Protein AF-A0A1E1WPB3-F1 (afdb_monomer_lite)

Sequence (128 aa):
LNSDFDSTCLLTRCYVGKKKNIYLVSPAVKDVVKHNEDRIKIINTGVKTFVRCDNKNMTCPFRLSQEGLQSIAPFIGASRRLRILKEDLVLVLQNDNPSNPPEIKLFSEHTQNLVKDLATGSCILEYK

Secondary structure (DSSP, 8-state):
--TTS-GGGEE-S-SSS---EEEE--HHHHHHHHTTTTTS-----SEEEEEE---TT-SSSEEE-HHHHHHHGGGS-GGGEEE--HHHHHHHHT---TTSPPPGGGS-HHHHHHHHT--SS--EEE--

Organism: Pectinophora gossypiella (NCBI:txid13191)

Foldseek 3Di:
DAPVDPPLQWDFPDPDDDGQFIFGADPVVSVVCVVPVPPDDDPDGHWTQWGAAPDPPDPDRIAGDPRCCVVCVVVDDPLQEDEFEPVQVVQQVPPPDPVDGDDLVVGDPRRNVSCPPRDDGHHHYDYD

Radius of gyration: 17.64 Å; chains: 1; bounding box: 38×26×52 Å

Structure (mmCIF, N/CA/C/O backbone):
data_AF-A0A1E1WPB3-F1
#
_entry.id   AF-A0A1E1WPB3-F1
#
loop_
_atom_site.group_PDB
_atom_site.id
_atom_site.type_symbol
_atom_site.label_atom_id
_atom_site.label_alt_id
_atom_site.label_comp_id
_atom_site.label_asym_id
_atom_site.label_entity_id
_atom_site.label_seq_id
_atom_site.pdbx_PDB_ins_code
_atom_site.Cartn_x
_atom_site.Cartn_y
_atom_site.Cartn_z
_atom_site.occupancy
_atom_site.B_iso_or_equiv
_atom_site.auth_seq_id
_atom_site.auth_comp_id
_atom_site.auth_asym_id
_atom_site.auth_atom_id
_atom_site.pdbx_PDB_model_num
ATOM 1 N N . LEU A 1 1 ? 2.331 -9.249 2.559 1.00 87.81 1 LEU A N 1
ATOM 2 C CA . LEU A 1 1 ? 3.297 -8.718 3.543 1.00 87.81 1 LEU A CA 1
ATOM 3 C C . LEU A 1 1 ? 4.102 -9.909 4.040 1.00 87.81 1 LEU A C 1
ATOM 5 O O . LEU A 1 1 ? 3.551 -11.007 4.010 1.00 87.81 1 LEU A O 1
ATOM 9 N N . ASN A 1 2 ? 5.374 -9.736 4.385 1.00 91.38 2 ASN A N 1
ATOM 10 C CA . ASN A 1 2 ? 6.181 -10.811 4.970 1.00 91.38 2 ASN A CA 1
ATOM 11 C C . ASN A 1 2 ? 5.749 -11.100 6.426 1.00 91.38 2 ASN A C 1
ATOM 13 O O . ASN A 1 2 ? 4.851 -10.443 6.958 1.00 91.38 2 ASN A O 1
ATOM 17 N N . SER A 1 3 ? 6.372 -12.101 7.048 1.00 92.56 3 SER A N 1
ATOM 18 C CA . SER A 1 3 ? 6.072 -12.551 8.415 1.00 92.56 3 SER A CA 1
ATOM 19 C C . SER A 1 3 ? 6.423 -11.540 9.507 1.00 92.56 3 SER A C 1
ATOM 21 O O . SER A 1 3 ? 5.857 -11.616 10.590 1.00 92.56 3 SER A O 1
ATOM 23 N N . ASP A 1 4 ? 7.323 -10.595 9.229 1.00 94.00 4 ASP A N 1
ATOM 24 C CA . ASP A 1 4 ? 7.811 -9.627 10.224 1.00 94.00 4 ASP A CA 1
ATOM 25 C C . ASP A 1 4 ? 6.804 -8.499 10.491 1.00 94.00 4 ASP A C 1
ATOM 27 O O . ASP A 1 4 ? 6.952 -7.717 11.429 1.00 94.00 4 ASP A O 1
ATOM 31 N N . PHE A 1 5 ? 5.774 -8.387 9.651 1.00 95.56 5 PHE A N 1
ATOM 32 C CA . PHE A 1 5 ? 4.731 -7.389 9.807 1.00 95.56 5 PHE A CA 1
ATOM 33 C C . PHE A 1 5 ? 3.711 -7.798 10.876 1.00 95.56 5 PHE A C 1
ATOM 35 O O . PHE A 1 5 ? 2.962 -8.763 10.694 1.00 95.56 5 PHE A O 1
ATOM 42 N N . ASP A 1 6 ? 3.592 -7.005 11.945 1.00 95.38 6 ASP A N 1
ATOM 43 C CA . ASP A 1 6 ? 2.540 -7.190 12.949 1.00 95.38 6 ASP A CA 1
ATOM 44 C C . ASP A 1 6 ? 1.164 -6.767 12.409 1.00 95.38 6 ASP A C 1
ATOM 46 O O . ASP A 1 6 ? 0.704 -5.630 12.553 1.00 95.38 6 ASP A O 1
ATOM 50 N N . SER A 1 7 ? 0.468 -7.730 11.809 1.00 94.94 7 SER A N 1
ATOM 51 C CA . SER A 1 7 ? -0.892 -7.539 11.303 1.00 94.94 7 SER A CA 1
ATOM 52 C C . SER A 1 7 ? -1.931 -7.235 12.388 1.00 94.94 7 SER A C 1
ATOM 54 O O . SER A 1 7 ? -2.993 -6.706 12.057 1.00 94.94 7 SER A O 1
ATOM 56 N N . THR A 1 8 ? -1.641 -7.484 13.672 1.00 96.06 8 THR A N 1
ATOM 57 C CA . THR A 1 8 ? -2.570 -7.158 14.768 1.00 96.06 8 THR A CA 1
ATOM 58 C C . THR A 1 8 ? -2.706 -5.652 14.988 1.00 96.06 8 THR A C 1
ATOM 60 O O . THR A 1 8 ? -3.675 -5.201 15.594 1.00 96.06 8 THR A O 1
ATOM 63 N N . CYS A 1 9 ? -1.768 -4.861 14.461 1.00 97.12 9 CYS A N 1
ATOM 64 C CA . CYS A 1 9 ? -1.817 -3.402 14.464 1.00 97.12 9 CYS A CA 1
ATOM 65 C C . CYS A 1 9 ? -2.659 -2.808 13.318 1.00 97.12 9 CYS A C 1
ATOM 67 O O . CYS A 1 9 ? -2.688 -1.587 13.144 1.00 97.12 9 CYS A O 1
ATOM 69 N N . LEU A 1 10 ? -3.345 -3.639 12.527 1.00 96.94 10 LEU A N 1
ATOM 70 C CA . LEU A 1 10 ? -4.293 -3.183 11.516 1.00 96.94 10 LEU A CA 1
ATOM 71 C C . LEU A 1 10 ? -5.695 -3.024 12.109 1.00 96.94 10 LEU A C 1
ATOM 73 O O . LEU A 1 10 ? -6.305 -3.980 12.580 1.00 96.94 10 LEU A O 1
ATOM 77 N N . LEU A 1 11 ? -6.235 -1.813 12.016 1.00 96.12 11 LEU A N 1
ATOM 78 C CA . LEU A 1 11 ? -7.559 -1.458 12.506 1.00 96.12 11 LEU A CA 1
ATOM 79 C C . LEU A 1 11 ? -8.513 -1.140 11.356 1.00 96.12 11 L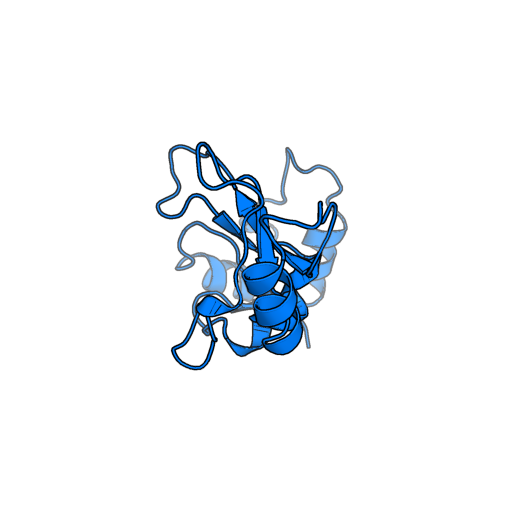EU A C 1
ATOM 81 O O . LEU A 1 11 ? -8.134 -0.618 10.304 1.00 96.12 11 LEU A O 1
ATOM 85 N N . THR A 1 12 ? -9.796 -1.405 11.588 1.00 95.12 12 THR A N 1
ATOM 86 C CA . THR A 1 12 ? -10.886 -0.965 10.713 1.00 95.12 12 THR A CA 1
ATOM 87 C C . THR A 1 12 ? -11.940 -0.246 11.540 1.00 95.12 12 THR A C 1
ATOM 89 O O . THR A 1 12 ? -12.108 -0.523 12.721 1.00 95.12 12 THR A O 1
ATOM 92 N N . ARG A 1 13 ? -12.661 0.694 10.924 1.00 89.88 13 ARG A N 1
ATOM 93 C CA . ARG A 1 13 ? -13.604 1.560 11.649 1.00 89.88 13 ARG A CA 1
ATOM 94 C C . ARG A 1 13 ? -14.856 0.840 12.164 1.00 89.88 13 ARG A C 1
ATOM 96 O O . ARG A 1 13 ? -15.509 1.328 13.076 1.00 89.88 13 ARG A O 1
ATOM 103 N N . CYS A 1 14 ? -15.254 -0.256 11.532 1.00 85.12 14 CYS A N 1
ATOM 104 C CA . CYS A 1 14 ? -16.491 -0.952 11.867 1.00 85.12 14 CYS A CA 1
ATOM 105 C C . CYS A 1 14 ? -16.231 -2.443 12.019 1.00 85.12 14 CYS A C 1
ATOM 107 O O . CYS A 1 14 ? -15.429 -2.994 11.273 1.00 85.12 14 CYS A O 1
ATOM 109 N N . TYR A 1 15 ? -16.974 -3.113 12.899 1.00 84.62 15 TYR A N 1
ATOM 110 C CA . TYR A 1 15 ? -16.985 -4.577 12.991 1.00 84.62 15 TYR A CA 1
ATOM 111 C C . TYR A 1 15 ? -17.890 -5.210 11.922 1.00 84.62 15 TYR A C 1
ATOM 113 O O . TYR A 1 15 ? -17.499 -6.163 11.250 1.00 84.62 15 TYR A O 1
ATOM 121 N N . VAL A 1 16 ? -19.033 -4.583 11.629 1.00 88.25 16 VAL A N 1
ATOM 122 C CA . VAL A 1 16 ? -20.012 -5.052 10.630 1.00 88.25 16 VAL A CA 1
ATOM 123 C C . VAL A 1 16 ? -19.898 -4.261 9.320 1.00 88.25 16 VAL A C 1
ATOM 125 O O . VAL A 1 16 ? -19.515 -3.091 9.311 1.00 88.25 16 VAL A O 1
ATOM 128 N N . GLY A 1 17 ? -20.200 -4.905 8.192 1.00 88.62 17 GLY A N 1
ATOM 129 C CA . GLY A 1 17 ? -20.241 -4.268 6.872 1.00 88.62 17 GLY A CA 1
ATOM 130 C C . GLY A 1 17 ? -18.880 -4.123 6.180 1.00 88.62 17 GLY A C 1
ATOM 131 O O . GLY A 1 17 ? -17.841 -4.587 6.668 1.00 88.62 17 GLY A O 1
ATOM 132 N N . LYS A 1 18 ? -18.896 -3.481 5.003 1.00 89.75 18 LYS A N 1
ATOM 133 C CA . LYS A 1 18 ? -17.724 -3.338 4.125 1.00 89.75 18 LYS A CA 1
ATOM 134 C C . LYS A 1 18 ? -16.660 -2.430 4.748 1.00 89.75 18 LYS A C 1
ATOM 136 O O . LYS A 1 18 ? -16.885 -1.240 4.956 1.00 89.75 18 LYS A O 1
ATOM 141 N N . LYS A 1 19 ? -15.458 -2.971 4.962 1.00 93.31 19 LYS A N 1
ATOM 142 C CA . LYS A 1 19 ? -14.294 -2.193 5.415 1.00 93.31 19 LYS A CA 1
ATOM 143 C C . LYS A 1 19 ? -13.761 -1.364 4.258 1.00 93.31 19 LYS A C 1
ATOM 145 O O . LYS A 1 19 ? -13.167 -1.919 3.341 1.00 93.31 19 LYS A O 1
ATOM 150 N N . LYS A 1 20 ? -14.011 -0.055 4.278 1.00 93.31 20 LYS A N 1
ATOM 151 C CA . LYS A 1 20 ? -13.533 0.852 3.225 1.00 93.31 20 LYS A CA 1
ATOM 152 C C . LYS A 1 20 ? -12.017 1.042 3.286 1.00 93.31 20 LYS A C 1
ATOM 154 O O . LYS A 1 20 ? -11.362 1.014 2.255 1.00 93.31 20 LYS A O 1
ATOM 159 N N . ASN A 1 21 ? -11.484 1.208 4.492 1.00 95.81 21 ASN A N 1
ATOM 160 C CA . ASN A 1 21 ? -10.077 1.485 4.745 1.00 95.81 21 ASN A CA 1
ATOM 161 C C . ASN A 1 21 ? -9.561 0.576 5.862 1.00 95.81 21 ASN A C 1
ATOM 163 O O . ASN A 1 21 ? -10.323 0.221 6.769 1.00 95.81 21 ASN A O 1
ATOM 167 N N . ILE A 1 22 ? -8.273 0.262 5.798 1.00 96.81 22 ILE A N 1
ATOM 168 C CA . ILE A 1 22 ? -7.516 -0.378 6.871 1.00 96.81 22 ILE A CA 1
ATOM 169 C C . ILE A 1 22 ? -6.420 0.599 7.292 1.00 96.81 22 ILE A C 1
ATOM 171 O O . ILE A 1 22 ? -5.729 1.168 6.440 1.00 96.81 22 ILE A O 1
ATOM 175 N N . TYR A 1 23 ? -6.304 0.808 8.597 1.00 97.56 23 TYR A N 1
ATOM 176 C CA . TYR A 1 23 ? -5.379 1.752 9.207 1.00 97.56 23 TYR A CA 1
ATOM 177 C C . TYR A 1 23 ? -4.316 0.992 9.985 1.00 97.56 23 TYR A C 1
ATOM 179 O O . TYR A 1 23 ? -4.640 0.042 10.688 1.00 97.56 23 TYR A O 1
ATOM 187 N N . LEU A 1 24 ? -3.062 1.408 9.875 1.00 97.94 24 LEU A N 1
ATOM 188 C CA . LEU A 1 24 ? -1.981 0.917 10.720 1.00 97.94 24 LEU A CA 1
ATOM 189 C C . LEU A 1 24 ? -1.794 1.860 11.905 1.00 97.94 24 LEU A C 1
ATOM 191 O O . LEU A 1 24 ? -1.720 3.077 11.727 1.00 97.94 24 LEU A O 1
ATOM 195 N N . VAL A 1 25 ? -1.687 1.294 13.100 1.00 97.75 25 VAL A N 1
ATOM 196 C CA . VAL A 1 25 ? -1.337 2.012 14.331 1.00 97.75 25 VAL A CA 1
ATOM 197 C C . VAL A 1 25 ? -0.048 1.454 14.929 1.00 97.75 25 VAL A C 1
ATOM 199 O O . VAL A 1 25 ? 0.414 0.386 14.539 1.00 97.75 25 VAL A O 1
ATOM 202 N N . SER A 1 26 ? 0.539 2.161 15.894 1.00 96.75 26 SER A N 1
ATOM 203 C CA . SER A 1 26 ? 1.580 1.572 16.739 1.00 96.75 26 SER A CA 1
ATOM 204 C C . SER A 1 26 ? 0.965 0.596 17.756 1.00 96.75 26 SER A C 1
ATOM 206 O O . SER A 1 26 ? -0.217 0.737 18.089 1.00 96.75 26 SER A O 1
ATOM 208 N N . PRO A 1 27 ? 1.746 -0.348 18.318 1.00 97.00 27 PRO A N 1
ATOM 209 C CA . PRO A 1 27 ? 1.258 -1.260 19.356 1.00 97.00 27 PRO A CA 1
ATOM 210 C C . PRO A 1 27 ? 0.642 -0.536 20.561 1.00 97.00 27 PRO A C 1
ATOM 212 O O . PRO A 1 27 ? -0.436 -0.905 21.013 1.00 97.00 27 PRO A O 1
ATOM 215 N N . ALA A 1 28 ? 1.257 0.561 21.015 1.00 97.50 28 ALA A N 1
ATOM 216 C CA . ALA A 1 28 ? 0.721 1.362 22.115 1.00 97.50 28 ALA A CA 1
ATOM 217 C C . ALA A 1 28 ? -0.646 1.982 21.774 1.00 97.50 28 ALA A C 1
ATOM 219 O O . ALA A 1 28 ? -1.566 1.959 22.588 1.00 97.50 28 ALA A O 1
ATOM 220 N N . VAL A 1 29 ? -0.815 2.504 20.553 1.00 96.75 29 VAL A N 1
ATOM 221 C CA . VAL A 1 29 ? -2.100 3.072 20.113 1.00 96.75 29 VAL A CA 1
ATOM 222 C C . VAL A 1 29 ? -3.153 1.977 19.932 1.00 96.75 29 VAL A C 1
ATOM 224 O O . VAL A 1 29 ? -4.310 2.201 20.279 1.00 96.75 29 VAL A O 1
ATOM 227 N N . LYS A 1 30 ? -2.773 0.786 19.450 1.00 96.75 30 LYS A N 1
ATOM 228 C CA . LYS A 1 30 ? -3.657 -0.391 19.404 1.00 96.75 30 LYS A CA 1
ATOM 229 C C . LYS A 1 30 ? -4.219 -0.700 20.790 1.00 96.75 30 LYS A C 1
ATOM 231 O O . LYS A 1 30 ? -5.429 -0.868 20.919 1.00 96.75 30 LYS A O 1
ATOM 236 N N . ASP A 1 31 ? -3.367 -0.724 21.811 1.00 97.00 31 ASP A N 1
ATOM 237 C CA . ASP A 1 31 ? -3.797 -1.006 23.180 1.00 97.00 31 ASP A CA 1
ATOM 238 C C . ASP A 1 31 ? -4.701 0.103 23.723 1.00 97.00 31 ASP A C 1
ATOM 240 O O . ASP A 1 31 ? -5.739 -0.196 24.311 1.00 97.00 31 ASP A O 1
ATOM 244 N N . VAL A 1 32 ? -4.385 1.376 23.467 1.00 96.19 32 VAL A N 1
ATOM 245 C CA . VAL A 1 32 ? -5.272 2.492 23.837 1.00 96.19 32 VAL A CA 1
ATOM 246 C C . VAL A 1 32 ? -6.646 2.340 23.186 1.00 96.19 32 VAL A C 1
ATOM 248 O O . VAL A 1 32 ? -7.652 2.479 23.875 1.00 96.19 32 VAL A O 1
ATOM 251 N N . VAL A 1 33 ? -6.718 2.021 21.891 1.00 95.56 33 VAL A N 1
ATOM 252 C CA . VAL A 1 33 ? -8.003 1.814 21.202 1.00 95.56 33 VAL A CA 1
ATOM 253 C C . VAL A 1 33 ? -8.756 0.642 21.831 1.00 95.56 33 VAL A C 1
ATOM 255 O O . VAL A 1 33 ? -9.899 0.807 22.245 1.00 95.56 33 VAL A O 1
ATOM 258 N N . LYS A 1 34 ? -8.104 -0.514 21.972 1.00 94.75 34 LYS A N 1
ATOM 259 C CA . LYS A 1 34 ? -8.724 -1.750 22.462 1.00 94.75 34 LYS A CA 1
ATOM 260 C C . LYS A 1 34 ? -9.308 -1.618 23.872 1.00 94.75 34 LYS A C 1
ATOM 262 O O . LYS A 1 34 ? -10.355 -2.187 24.146 1.00 94.75 34 LYS A O 1
ATOM 267 N N . HIS A 1 35 ? -8.647 -0.881 24.762 1.00 96.38 35 HIS A N 1
ATOM 268 C CA . HIS A 1 35 ? -9.110 -0.709 26.146 1.00 96.38 35 HIS A CA 1
ATOM 269 C C . HIS A 1 35 ? -10.117 0.437 26.329 1.00 96.38 35 HIS A C 1
ATOM 271 O O . HIS A 1 35 ? -10.560 0.669 27.452 1.00 96.38 35 HIS A O 1
ATOM 277 N N . ASN A 1 36 ? -10.443 1.186 25.269 1.00 95.31 36 ASN A N 1
ATOM 278 C CA . ASN A 1 36 ? -11.319 2.356 25.364 1.00 95.31 36 ASN A CA 1
ATOM 279 C C . ASN A 1 36 ? -12.419 2.405 24.292 1.00 95.31 36 ASN A C 1
ATOM 281 O O . ASN A 1 36 ? -13.195 3.359 24.295 1.00 95.31 36 ASN A O 1
ATOM 285 N N . GLU A 1 37 ? -12.500 1.444 23.367 1.00 90.94 37 GLU A N 1
ATOM 286 C CA . GLU A 1 37 ? -13.432 1.481 22.227 1.00 90.94 37 GLU A CA 1
ATOM 287 C C . GLU A 1 37 ? -14.919 1.515 22.625 1.00 90.94 37 GLU A C 1
ATOM 289 O O . GLU A 1 37 ? -15.753 1.995 21.856 1.00 90.94 37 GLU A O 1
ATOM 294 N N . ASP A 1 38 ? -15.245 1.068 23.837 1.00 93.00 38 ASP A N 1
ATOM 295 C CA . ASP A 1 38 ? -16.575 1.080 24.448 1.00 93.00 38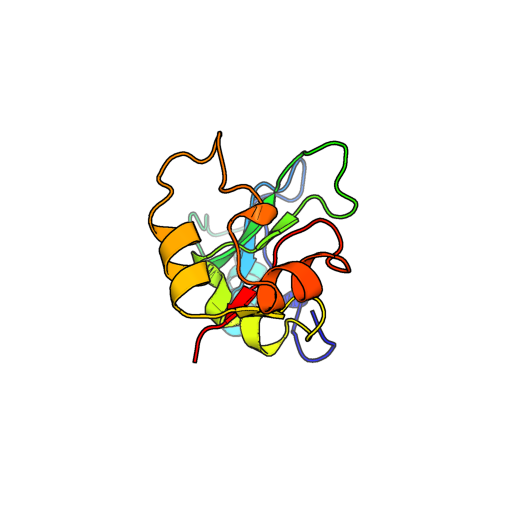 ASP A CA 1
ATOM 296 C C . ASP A 1 38 ? -16.899 2.392 25.190 1.00 93.00 38 ASP A C 1
ATOM 298 O O . ASP A 1 38 ? -18.070 2.730 25.379 1.00 93.00 38 ASP A O 1
ATOM 302 N N . ARG A 1 39 ? -15.876 3.157 25.592 1.00 95.50 39 ARG A N 1
ATOM 303 C CA . ARG A 1 39 ? -16.008 4.357 26.441 1.00 95.50 39 ARG A CA 1
ATOM 304 C C . ARG A 1 39 ? -15.670 5.661 25.729 1.00 95.50 39 ARG A C 1
ATOM 306 O O . ARG A 1 39 ? -16.187 6.713 26.100 1.00 95.50 39 ARG A O 1
ATOM 313 N N . ILE A 1 40 ? -14.788 5.616 24.733 1.00 94.06 40 ILE A N 1
ATOM 314 C CA . ILE A 1 40 ? -14.258 6.786 24.034 1.00 94.06 40 ILE A CA 1
ATOM 315 C C . ILE A 1 40 ? -14.534 6.654 22.543 1.00 94.06 40 ILE A C 1
ATO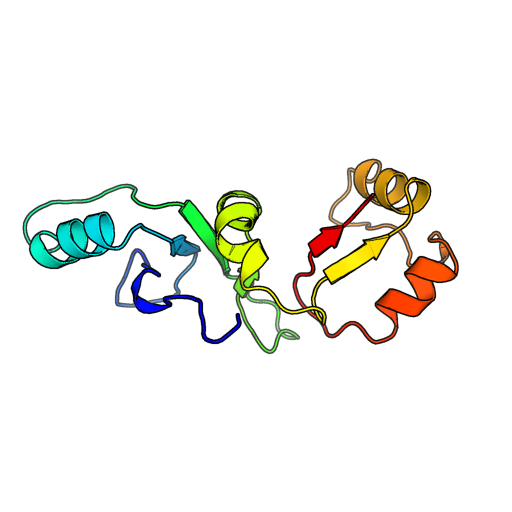M 317 O O . ILE A 1 40 ? -14.112 5.716 21.869 1.00 94.06 40 ILE A O 1
ATOM 321 N N . LYS A 1 41 ? -15.188 7.675 21.988 1.00 92.00 41 LYS A N 1
ATOM 322 C CA . LYS A 1 41 ? -15.423 7.763 20.551 1.00 92.00 41 LYS A CA 1
ATOM 323 C C . LYS A 1 41 ? -14.173 8.274 19.833 1.00 92.00 41 LYS A C 1
ATOM 325 O O . LYS A 1 41 ? -13.951 9.478 19.727 1.00 92.00 41 LYS A O 1
ATOM 330 N N . ILE A 1 42 ? -13.388 7.354 19.284 1.00 92.81 42 ILE A N 1
ATOM 331 C CA . ILE A 1 42 ? -12.216 7.674 18.463 1.00 92.81 42 ILE A CA 1
ATOM 332 C C . ILE A 1 42 ? -12.672 7.946 17.025 1.00 92.81 42 ILE A C 1
ATOM 334 O O . ILE A 1 42 ? -13.211 7.069 16.352 1.00 92.81 42 ILE A O 1
ATOM 338 N N . ILE A 1 43 ? -12.483 9.181 16.552 1.00 92.12 43 ILE A N 1
ATOM 339 C CA . ILE A 1 43 ? -12.911 9.587 15.202 1.00 92.12 43 ILE A CA 1
ATOM 340 C C . ILE A 1 43 ? -11.877 9.188 14.148 1.00 92.12 43 ILE A C 1
ATOM 342 O O . ILE A 1 43 ? -12.245 8.615 13.124 1.00 92.12 43 ILE A O 1
ATOM 346 N N . ASN A 1 44 ? -10.598 9.458 14.418 1.00 92.56 44 ASN A N 1
ATOM 347 C CA . ASN A 1 44 ? -9.472 9.161 13.538 1.00 92.56 44 ASN A CA 1
ATOM 348 C C . ASN A 1 44 ? -8.318 8.595 14.372 1.00 92.56 44 ASN A C 1
ATOM 350 O O . ASN A 1 44 ? -8.036 9.106 15.455 1.00 92.56 44 ASN A O 1
ATOM 354 N N . THR A 1 45 ? -7.650 7.558 13.872 1.00 94.88 45 THR A N 1
ATOM 355 C CA . THR A 1 45 ? -6.431 7.006 14.472 1.00 94.88 45 THR A CA 1
ATOM 356 C C . THR A 1 45 ? -5.648 6.210 13.433 1.00 94.88 45 THR A C 1
ATOM 358 O O . THR A 1 45 ? -6.239 5.622 12.522 1.00 94.88 45 THR A O 1
ATOM 361 N N . GLY A 1 46 ? -4.325 6.186 13.582 1.00 95.88 46 GLY A N 1
ATOM 362 C CA . GLY A 1 46 ? -3.423 5.500 12.665 1.00 95.88 46 GLY A CA 1
ATOM 363 C C . GLY A 1 46 ? -3.300 6.161 11.297 1.00 95.88 46 GLY A C 1
ATOM 364 O O . GLY A 1 46 ? -3.763 7.277 11.070 1.00 95.88 46 GLY A O 1
ATOM 365 N N . VAL A 1 47 ? -2.656 5.439 10.385 1.00 96.88 47 VAL A N 1
ATOM 366 C CA . VAL A 1 47 ? -2.370 5.872 9.014 1.00 96.88 47 VAL A CA 1
ATOM 367 C C . VAL A 1 47 ? -3.047 4.920 8.040 1.00 96.88 47 VAL A C 1
ATOM 369 O O . VAL A 1 47 ? -2.960 3.700 8.198 1.00 96.88 47 VAL A O 1
ATOM 372 N N . LYS A 1 48 ? -3.727 5.444 7.019 1.00 97.00 48 LYS A N 1
ATOM 373 C CA . LYS A 1 48 ? -4.427 4.619 6.026 1.00 97.00 48 LYS A CA 1
ATOM 374 C C . LYS A 1 48 ? -3.422 3.839 5.177 1.00 97.00 48 LYS A C 1
ATOM 376 O O . LYS A 1 48 ? -2.767 4.417 4.310 1.00 97.00 48 LYS A O 1
ATOM 381 N N . THR A 1 49 ? -3.343 2.526 5.365 1.00 97.06 49 THR A N 1
ATOM 382 C CA . THR A 1 49 ? -2.400 1.640 4.657 1.00 97.06 49 THR A CA 1
ATOM 383 C C . THR A 1 49 ? -3.041 0.889 3.501 1.00 97.06 49 THR A C 1
ATOM 385 O O . THR A 1 49 ? -2.391 0.682 2.475 1.00 97.06 49 THR A O 1
ATOM 388 N N . PHE A 1 50 ? -4.329 0.554 3.610 1.00 96.25 50 PHE A N 1
ATOM 389 C CA . PHE A 1 50 ? -5.064 -0.114 2.538 1.00 96.25 50 PHE A CA 1
ATOM 390 C C . PHE A 1 50 ? -6.428 0.522 2.291 1.00 96.25 50 PHE A C 1
ATOM 392 O O . PHE A 1 50 ? -7.126 0.923 3.225 1.00 96.25 50 PHE A O 1
ATOM 399 N N . VAL A 1 51 ? -6.830 0.566 1.021 1.00 95.19 51 VAL A N 1
ATOM 400 C CA . VAL A 1 51 ? -8.143 1.053 0.577 1.00 95.19 51 VAL A CA 1
ATOM 401 C C . VAL A 1 51 ? -8.843 -0.035 -0.213 1.00 95.19 51 VAL A C 1
ATOM 403 O O . VAL A 1 51 ? -8.239 -0.691 -1.063 1.00 95.19 51 VAL A O 1
ATOM 406 N N . ARG A 1 52 ? -10.129 -0.230 0.060 1.00 93.25 52 ARG A N 1
ATOM 407 C CA . ARG A 1 52 ? -10.951 -1.204 -0.644 1.00 93.25 52 ARG A CA 1
ATOM 408 C C . ARG A 1 52 ? -11.239 -0.757 -2.078 1.00 93.25 52 ARG A C 1
ATOM 410 O O . ARG A 1 52 ? -11.633 0.381 -2.313 1.00 93.25 52 ARG A O 1
ATOM 417 N N . CYS A 1 53 ? -11.086 -1.679 -3.020 1.00 88.81 53 CYS A N 1
ATOM 418 C CA . CYS A 1 53 ? -11.369 -1.531 -4.440 1.00 88.81 53 CYS A CA 1
ATOM 419 C C . CYS A 1 53 ? -12.201 -2.740 -4.892 1.00 88.81 53 CYS A C 1
ATOM 421 O O . CYS A 1 53 ? -11.679 -3.844 -5.033 1.00 88.81 53 CYS A O 1
ATOM 423 N N . ASP A 1 54 ? -13.505 -2.535 -5.091 1.00 83.19 54 ASP A N 1
ATOM 424 C CA . ASP A 1 54 ? -14.470 -3.588 -5.440 1.00 83.19 54 ASP A CA 1
ATOM 425 C C . ASP A 1 54 ? -14.471 -3.883 -6.964 1.00 83.19 54 ASP A C 1
ATOM 427 O O . ASP A 1 54 ? -15.516 -3.878 -7.613 1.00 83.19 54 ASP A O 1
ATOM 431 N N . ASN A 1 55 ? -13.297 -4.130 -7.559 1.00 80.00 55 ASN A N 1
ATOM 432 C CA . ASN A 1 55 ? -13.190 -4.543 -8.965 1.00 80.00 55 ASN A CA 1
ATOM 433 C C . ASN A 1 55 ? -13.393 -6.059 -9.107 1.00 80.00 55 ASN A C 1
ATOM 435 O O . ASN A 1 55 ? -12.705 -6.836 -8.450 1.00 80.00 55 ASN A O 1
ATOM 439 N N . LYS A 1 56 ? -14.285 -6.486 -10.018 1.00 69.00 56 LYS A N 1
ATOM 440 C CA . LYS A 1 56 ? -14.667 -7.904 -10.210 1.00 69.00 56 LYS A CA 1
ATOM 441 C C . LYS A 1 56 ? -13.492 -8.839 -10.539 1.00 69.00 56 LYS A C 1
ATOM 443 O O . LYS A 1 56 ? -13.555 -10.017 -10.221 1.00 69.00 56 LYS A O 1
ATOM 448 N N . ASN A 1 57 ? -12.417 -8.306 -11.121 1.00 75.81 57 ASN A N 1
ATOM 449 C CA . ASN A 1 57 ? -11.253 -9.081 -11.565 1.00 75.81 57 ASN A CA 1
ATOM 450 C C . ASN A 1 57 ? -10.112 -9.124 -10.527 1.00 75.81 57 ASN A C 1
ATOM 452 O O . ASN A 1 57 ? -8.990 -9.489 -10.869 1.00 75.81 57 ASN A O 1
ATOM 456 N N . MET A 1 58 ? -10.345 -8.702 -9.278 1.00 76.75 58 MET A N 1
ATOM 457 C CA . MET A 1 58 ? -9.315 -8.690 -8.234 1.00 76.75 58 MET A CA 1
ATOM 458 C C . MET A 1 58 ? -9.505 -9.825 -7.229 1.00 76.75 58 MET A C 1
ATOM 460 O O . MET A 1 58 ? -10.520 -9.895 -6.544 1.00 76.75 58 MET A O 1
ATOM 464 N N . THR A 1 59 ? -8.469 -10.649 -7.057 1.00 83.75 59 THR A N 1
ATOM 465 C CA . THR A 1 59 ? -8.413 -11.681 -6.006 1.00 83.75 59 THR A CA 1
ATOM 466 C C . THR A 1 59 ? -8.406 -11.073 -4.600 1.00 83.75 59 THR A C 1
ATOM 468 O O . THR A 1 59 ? -8.986 -11.625 -3.672 1.00 83.75 59 THR A O 1
ATOM 471 N N . CYS A 1 60 ? -7.754 -9.918 -4.433 1.00 87.38 60 CYS A N 1
ATOM 472 C CA . CYS A 1 60 ? -7.704 -9.175 -3.177 1.00 87.38 60 CYS A CA 1
ATOM 473 C C . CYS A 1 60 ? -8.429 -7.836 -3.354 1.00 87.38 60 CYS A C 1
ATOM 475 O O . CYS A 1 60 ? -7.986 -7.043 -4.183 1.00 87.38 60 CYS A O 1
ATOM 477 N N . PRO A 1 61 ? -9.485 -7.525 -2.580 1.00 90.69 61 PRO A N 1
ATOM 478 C CA . PRO A 1 61 ? -10.258 -6.296 -2.745 1.00 90.69 61 PRO A CA 1
ATOM 479 C C . PRO A 1 61 ? -9.584 -5.073 -2.109 1.00 90.69 61 PRO A C 1
ATOM 481 O O . PRO A 1 61 ? -10.245 -4.062 -1.912 1.00 90.69 61 PRO A O 1
ATOM 484 N N . PHE A 1 62 ? -8.300 -5.136 -1.750 1.00 93.12 62 PHE A N 1
ATOM 485 C CA . PHE A 1 62 ? -7.570 -4.037 -1.121 1.00 93.12 62 PHE A CA 1
ATOM 486 C C . PHE A 1 62 ? -6.355 -3.627 -1.952 1.00 93.12 62 PHE A C 1
ATOM 488 O O . PHE A 1 62 ? -5.607 -4.464 -2.456 1.00 93.12 62 PHE A O 1
ATOM 495 N N . ARG A 1 63 ? -6.155 -2.315 -2.070 1.00 93.31 63 ARG A N 1
ATOM 496 C CA . ARG A 1 63 ? -5.005 -1.679 -2.718 1.00 93.31 63 ARG A CA 1
ATOM 497 C C . ARG A 1 63 ? -4.167 -0.935 -1.693 1.00 93.31 63 ARG A C 1
ATOM 499 O O . ARG A 1 63 ? -4.693 -0.466 -0.684 1.00 93.31 63 ARG A O 1
ATOM 506 N N . LEU A 1 64 ? -2.876 -0.818 -1.984 1.00 94.94 64 LEU A N 1
ATOM 507 C CA . LEU A 1 64 ? -1.956 0.003 -1.204 1.00 94.94 64 LEU A CA 1
ATOM 508 C C . LEU A 1 64 ? -2.412 1.464 -1.248 1.00 94.94 64 LEU A C 1
ATOM 510 O O . LEU A 1 64 ? -2.736 1.992 -2.312 1.00 94.94 64 LEU A O 1
ATOM 514 N N . SER A 1 65 ? -2.445 2.096 -0.083 1.00 95.69 65 SER A N 1
ATOM 515 C CA . SER A 1 65 ? -2.664 3.531 0.067 1.00 95.69 65 SER A CA 1
ATOM 516 C C . SER A 1 65 ? -1.321 4.241 0.090 1.00 95.69 65 SER A C 1
ATOM 518 O O . SER A 1 65 ? -0.427 3.798 0.808 1.00 95.69 65 SER A O 1
ATOM 520 N N . GLN A 1 66 ? -1.194 5.368 -0.616 1.00 93.12 66 GLN A N 1
ATOM 521 C CA . GLN A 1 66 ? 0.056 6.128 -0.567 1.00 93.12 66 GLN A CA 1
ATOM 522 C C . GLN A 1 66 ? 0.367 6.704 0.813 1.00 93.12 66 GLN A C 1
ATOM 524 O O . GLN A 1 66 ? 1.524 6.764 1.207 1.00 93.12 66 GLN A O 1
ATOM 529 N N . GLU A 1 67 ? -0.669 7.054 1.573 1.00 94.88 67 GLU A N 1
ATOM 530 C CA . GLU A 1 67 ? -0.540 7.647 2.906 1.00 94.88 67 GLU A CA 1
ATOM 531 C C . GLU A 1 67 ? 0.267 6.759 3.868 1.00 94.88 67 GLU A C 1
ATOM 533 O O . GLU A 1 67 ? 1.148 7.239 4.569 1.00 94.88 67 GLU A O 1
ATOM 538 N N . GLY A 1 68 ? -0.010 5.453 3.874 1.00 94.69 68 GLY A N 1
ATOM 539 C CA . GLY A 1 68 ? 0.655 4.488 4.745 1.00 94.69 68 GLY A C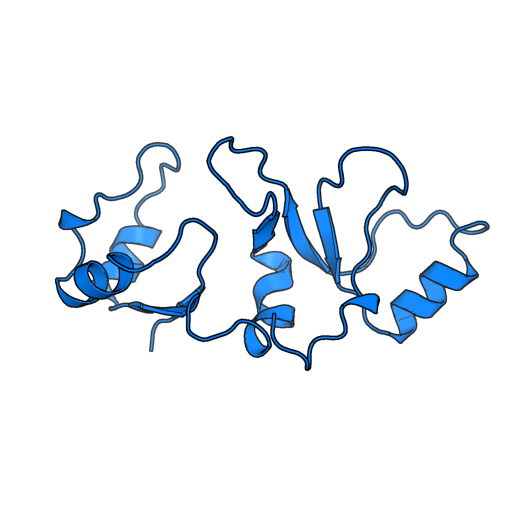A 1
ATOM 540 C C . GLY A 1 68 ? 1.725 3.653 4.053 1.00 94.69 68 GLY A C 1
ATOM 541 O O . GLY A 1 68 ? 2.257 2.740 4.685 1.00 94.69 68 GLY A O 1
ATOM 542 N N . LEU A 1 69 ? 2.033 3.919 2.775 1.00 94.75 69 LEU A N 1
ATOM 543 C CA . LEU A 1 69 ? 2.925 3.059 1.998 1.00 94.75 69 LEU A CA 1
ATOM 544 C C . LEU A 1 69 ? 4.304 2.965 2.646 1.00 94.75 69 LEU A C 1
ATOM 546 O O . LEU A 1 69 ? 4.820 1.863 2.787 1.00 94.75 69 LEU A O 1
ATOM 550 N N . GLN A 1 70 ? 4.873 4.086 3.095 1.00 93.81 70 GLN A N 1
ATOM 551 C CA . GLN A 1 70 ? 6.194 4.101 3.731 1.00 93.81 70 GLN A CA 1
ATOM 552 C C . GLN A 1 70 ? 6.267 3.191 4.965 1.00 93.81 70 GLN A C 1
ATOM 554 O O . GLN A 1 70 ? 7.259 2.488 5.142 1.00 93.81 70 GLN A O 1
ATOM 559 N N . SER A 1 71 ? 5.207 3.138 5.776 1.00 95.06 71 SER A N 1
ATOM 560 C CA . SER A 1 71 ? 5.161 2.314 6.990 1.00 95.06 71 SER A CA 1
ATOM 561 C C . SER A 1 71 ? 5.087 0.816 6.701 1.00 95.06 71 SER A C 1
ATOM 563 O O . SER A 1 71 ? 5.532 0.016 7.518 1.00 95.06 71 SER A O 1
ATOM 565 N N . ILE A 1 72 ? 4.523 0.424 5.554 1.00 95.44 72 ILE A N 1
ATOM 566 C CA . ILE A 1 72 ? 4.373 -0.989 5.176 1.00 95.44 72 ILE A CA 1
ATOM 567 C C . ILE A 1 72 ? 5.365 -1.443 4.105 1.00 95.44 72 ILE A C 1
ATOM 569 O O . ILE A 1 72 ? 5.508 -2.646 3.890 1.00 95.44 72 ILE A O 1
ATOM 573 N N . ALA A 1 73 ? 6.054 -0.511 3.439 1.00 95.12 73 ALA A N 1
ATOM 574 C CA . ALA A 1 73 ? 6.952 -0.806 2.332 1.00 95.12 73 ALA A CA 1
ATOM 575 C C . ALA A 1 73 ? 7.995 -1.864 2.705 1.00 95.12 73 ALA A C 1
ATOM 577 O O . ALA A 1 73 ? 8.069 -2.839 1.959 1.00 95.12 73 ALA A O 1
ATOM 578 N N . PRO A 1 74 ? 8.723 -1.788 3.843 1.00 95.00 74 PRO A N 1
ATOM 579 C CA . PRO A 1 74 ? 9.725 -2.796 4.215 1.00 95.00 74 PRO A CA 1
ATOM 580 C C . PRO A 1 74 ? 9.200 -4.238 4.205 1.00 95.00 74 PRO A C 1
ATOM 582 O O . PRO A 1 74 ? 9.938 -5.162 3.885 1.00 95.00 74 PRO A O 1
ATOM 585 N N . PHE A 1 75 ? 7.906 -4.418 4.468 1.00 95.56 75 PHE A N 1
ATOM 586 C CA . PHE A 1 75 ? 7.242 -5.717 4.550 1.00 95.56 75 PHE A CA 1
ATOM 587 C C . PHE A 1 75 ? 6.619 -6.173 3.218 1.00 95.56 75 PHE A C 1
ATOM 589 O O . PHE A 1 75 ? 6.025 -7.253 3.130 1.00 95.56 75 PHE A O 1
ATOM 596 N N . ILE A 1 76 ? 6.700 -5.357 2.165 1.00 94.44 76 ILE A N 1
ATOM 597 C CA . ILE A 1 76 ? 6.233 -5.691 0.816 1.00 94.44 76 ILE A CA 1
ATOM 598 C C . ILE A 1 76 ? 7.362 -6.390 0.054 1.00 94.44 76 ILE A C 1
ATOM 600 O O . ILE A 1 76 ? 8.437 -5.825 -0.150 1.00 94.44 76 ILE A O 1
ATOM 604 N N . GLY A 1 77 ? 7.093 -7.627 -0.377 1.00 92.44 77 GLY A N 1
ATOM 605 C CA . GLY A 1 77 ? 8.053 -8.481 -1.076 1.00 92.44 77 GLY A CA 1
ATOM 606 C C . GLY A 1 77 ? 8.388 -8.023 -2.500 1.00 92.44 77 GLY A C 1
ATOM 607 O O . GLY A 1 77 ? 7.686 -7.204 -3.096 1.00 92.44 77 GLY A O 1
ATOM 608 N N . ALA A 1 78 ? 9.452 -8.605 -3.058 1.00 91.25 78 ALA A N 1
ATOM 609 C CA . ALA A 1 78 ? 10.013 -8.228 -4.358 1.00 91.25 78 ALA A CA 1
ATOM 610 C C . ALA A 1 78 ? 9.030 -8.367 -5.535 1.00 91.25 78 ALA A C 1
ATOM 612 O O . ALA A 1 78 ? 9.073 -7.560 -6.453 1.00 91.25 78 ALA A O 1
ATOM 613 N N . SER A 1 79 ? 8.082 -9.311 -5.481 1.00 91.44 79 SER A N 1
ATOM 614 C CA . SER A 1 79 ? 7.082 -9.521 -6.546 1.00 91.44 79 SER A CA 1
ATOM 615 C C . SER A 1 79 ? 6.142 -8.335 -6.780 1.00 91.44 79 SER A C 1
ATOM 617 O O . SER A 1 79 ? 5.420 -8.299 -7.773 1.00 91.44 79 SER A O 1
ATOM 619 N N . ARG A 1 80 ? 6.108 -7.368 -5.856 1.00 93.00 80 ARG A N 1
ATOM 620 C CA . ARG A 1 80 ? 5.301 -6.147 -5.956 1.00 93.00 80 ARG A CA 1
ATOM 621 C C . ARG A 1 80 ? 6.156 -4.884 -6.034 1.00 93.00 80 ARG A C 1
ATOM 623 O O . ARG A 1 80 ? 5.612 -3.801 -5.842 1.00 93.00 80 ARG A O 1
ATOM 630 N N . ARG A 1 81 ? 7.457 -5.003 -6.305 1.00 93.56 81 ARG A N 1
ATOM 631 C CA . ARG A 1 81 ? 8.389 -3.878 -6.447 1.00 93.56 81 ARG A CA 1
ATOM 632 C C . ARG A 1 81 ? 8.954 -3.859 -7.859 1.00 93.56 81 ARG A C 1
ATOM 634 O O . ARG A 1 81 ? 9.528 -4.847 -8.303 1.00 93.56 81 ARG A O 1
ATOM 641 N N . LEU A 1 82 ? 8.798 -2.737 -8.545 1.00 93.88 82 LEU A N 1
ATOM 642 C CA . LEU A 1 82 ? 9.264 -2.541 -9.911 1.00 93.88 82 LEU A CA 1
ATOM 643 C C . LEU A 1 82 ? 10.308 -1.438 -9.921 1.00 93.88 82 LEU A C 1
ATOM 645 O O . LEU A 1 82 ? 10.011 -0.309 -9.543 1.00 93.88 82 LEU A O 1
ATOM 649 N N . ARG A 1 83 ? 11.520 -1.763 -10.365 1.00 93.88 83 ARG A N 1
ATOM 650 C CA . ARG A 1 83 ? 12.581 -0.774 -10.560 1.00 93.88 83 ARG A CA 1
ATOM 651 C C . ARG A 1 83 ? 12.499 -0.242 -11.977 1.00 93.88 83 ARG A C 1
ATOM 653 O O . ARG A 1 83 ? 12.912 -0.938 -12.901 1.00 93.88 83 ARG A O 1
ATOM 660 N N . ILE A 1 84 ? 11.934 0.946 -12.129 1.00 94.50 84 ILE A N 1
ATOM 661 C CA . ILE A 1 84 ? 11.685 1.565 -13.434 1.00 94.50 84 ILE A CA 1
ATOM 662 C C . ILE A 1 84 ? 12.726 2.642 -13.736 1.00 94.50 84 ILE A C 1
ATOM 664 O O . ILE A 1 84 ? 13.394 3.149 -12.832 1.00 94.50 84 ILE A O 1
ATOM 668 N N . LEU A 1 85 ? 12.859 2.984 -15.016 1.00 94.81 85 LEU A N 1
ATOM 669 C CA . LEU A 1 85 ? 13.751 4.049 -15.465 1.00 94.81 85 LEU A CA 1
ATOM 670 C C . LEU A 1 85 ? 13.127 5.435 -15.237 1.00 94.81 85 LEU A C 1
ATOM 672 O O . LEU A 1 85 ? 11.923 5.565 -14.993 1.00 94.81 85 LEU A O 1
ATOM 676 N N . LYS A 1 86 ? 13.951 6.486 -15.303 1.00 94.75 86 LYS A N 1
ATOM 677 C CA . LYS A 1 86 ? 13.523 7.867 -15.024 1.00 94.75 86 LYS A CA 1
ATOM 678 C C . LYS A 1 86 ? 12.442 8.312 -15.999 1.00 94.75 86 LYS A C 1
ATOM 680 O O . LYS A 1 86 ? 11.442 8.893 -15.596 1.00 94.75 86 LYS A O 1
ATOM 685 N N . GLU A 1 87 ? 12.673 8.052 -17.274 1.00 94.50 87 GLU A N 1
ATOM 686 C CA . GLU A 1 87 ? 11.803 8.373 -18.397 1.00 94.50 87 GLU A CA 1
ATOM 687 C C . GLU A 1 87 ? 10.422 7.730 -18.242 1.00 94.50 87 GLU A C 1
ATOM 689 O O . GLU A 1 87 ? 9.410 8.398 -18.433 1.00 94.50 87 GLU A O 1
ATOM 694 N N . ASP A 1 88 ? 10.379 6.482 -17.780 1.00 94.75 88 ASP A N 1
ATOM 695 C CA . ASP A 1 88 ? 9.144 5.742 -17.531 1.00 94.75 88 ASP A CA 1
ATOM 696 C C . ASP A 1 88 ? 8.389 6.302 -16.323 1.00 94.75 88 ASP A C 1
ATOM 698 O O . ASP A 1 88 ? 7.165 6.437 -16.351 1.00 94.75 88 ASP A O 1
ATOM 702 N N . LEU A 1 89 ? 9.110 6.665 -15.256 1.00 94.56 89 LEU A N 1
ATOM 703 C CA . LEU A 1 89 ? 8.502 7.320 -14.099 1.00 94.56 89 LEU A CA 1
ATOM 704 C C . LEU A 1 89 ? 7.918 8.683 -14.489 1.00 94.56 89 LEU A C 1
ATOM 706 O O . LEU A 1 89 ? 6.801 9.005 -14.092 1.00 94.56 89 LEU A O 1
ATOM 710 N N . VAL A 1 90 ? 8.650 9.469 -15.280 1.00 94.38 90 VAL A N 1
ATOM 711 C CA . VAL A 1 90 ? 8.190 10.766 -15.795 1.00 94.38 90 VAL A CA 1
ATOM 712 C C . VAL A 1 90 ? 6.942 10.583 -16.656 1.00 94.38 90 VAL A C 1
ATOM 714 O O . VAL A 1 90 ? 5.969 11.297 -16.438 1.00 94.38 90 VAL A O 1
ATOM 717 N N . LEU A 1 91 ? 6.923 9.595 -17.556 1.00 93.94 91 LEU A N 1
ATOM 718 C CA . LEU A 1 91 ? 5.759 9.272 -18.387 1.00 93.94 91 LEU A CA 1
ATOM 719 C C . LEU A 1 91 ? 4.513 8.964 -17.541 1.00 93.94 91 LEU A C 1
ATOM 721 O O . LEU A 1 91 ? 3.421 9.438 -17.853 1.00 93.94 91 LEU A O 1
ATOM 725 N N . VAL A 1 92 ? 4.668 8.194 -16.458 1.00 93.00 92 VAL A N 1
ATOM 726 C CA . VAL A 1 92 ? 3.568 7.897 -15.522 1.00 93.00 92 VAL A CA 1
ATOM 727 C C . VAL A 1 92 ? 3.102 9.157 -14.803 1.00 93.00 92 VAL A C 1
ATOM 729 O O . VAL A 1 92 ? 1.900 9.383 -14.698 1.00 93.00 92 VAL A O 1
ATOM 732 N N . LEU A 1 93 ? 4.036 9.967 -14.303 1.00 92.31 93 LEU A N 1
ATOM 733 C CA . LEU A 1 93 ? 3.728 11.163 -13.517 1.00 92.31 93 LEU A CA 1
ATOM 734 C C . LEU A 1 93 ? 3.165 12.319 -14.353 1.00 92.31 93 LEU A C 1
ATOM 736 O O . LEU A 1 93 ? 2.477 13.163 -13.797 1.00 92.31 93 LEU A O 1
ATOM 740 N N . GLN A 1 94 ? 3.449 12.369 -15.655 1.00 93.69 94 GLN A N 1
ATOM 741 C CA . GLN A 1 94 ? 2.899 13.366 -16.580 1.00 93.69 94 GLN A CA 1
ATOM 742 C C . GLN A 1 94 ? 1.490 13.016 -17.076 1.00 93.69 94 GLN A C 1
ATOM 744 O O . GLN A 1 94 ? 0.855 13.830 -17.747 1.00 93.69 94 GLN A O 1
ATOM 749 N N . ASN A 1 95 ? 0.996 11.808 -16.792 1.00 90.44 95 ASN A N 1
ATOM 750 C CA . ASN A 1 95 ? -0.362 11.431 -17.148 1.00 90.44 95 ASN A CA 1
ATOM 751 C C . ASN A 1 95 ? -1.337 11.806 -16.024 1.00 90.44 95 ASN A C 1
ATOM 753 O O . ASN A 1 95 ? -1.528 11.065 -15.059 1.00 90.44 95 ASN A O 1
ATOM 757 N N . ASP A 1 96 ? -2.003 12.942 -16.206 1.00 87.12 96 ASP A N 1
ATOM 758 C CA . ASP A 1 96 ? -2.986 13.466 -15.255 1.00 87.12 96 ASP A CA 1
ATOM 759 C C . ASP A 1 96 ? -4.395 12.876 -15.437 1.00 87.12 96 ASP A C 1
ATOM 761 O O . ASP A 1 96 ? -5.320 13.275 -14.728 1.00 87.12 96 ASP A O 1
ATOM 765 N N . ASN A 1 97 ? -4.603 11.946 -16.382 1.00 89.56 97 ASN A N 1
ATOM 766 C CA . ASN A 1 97 ? -5.908 11.345 -16.656 1.00 89.56 97 ASN A CA 1
ATOM 767 C C . ASN A 1 97 ? -5.978 9.891 -16.151 1.00 89.56 97 ASN A C 1
ATOM 769 O O . ASN A 1 97 ? -5.602 8.959 -16.866 1.00 89.56 97 ASN A O 1
ATOM 773 N N . PRO A 1 98 ? -6.593 9.643 -14.979 1.00 80.50 98 PRO A N 1
ATOM 774 C CA . PRO A 1 98 ? -6.705 8.297 -14.421 1.00 80.50 98 PRO A CA 1
ATOM 775 C C . PRO A 1 98 ? -7.519 7.324 -15.284 1.00 80.50 98 PRO A C 1
ATOM 777 O O . PRO A 1 98 ? -7.401 6.113 -15.112 1.00 80.50 98 PRO A O 1
ATOM 780 N N . SER A 1 99 ? -8.373 7.837 -16.176 1.00 87.06 99 SER A N 1
ATOM 781 C CA . SER A 1 99 ? -9.209 7.018 -17.064 1.00 87.06 99 SER A CA 1
ATOM 782 C C . SER A 1 99 ? -8.493 6.628 -18.356 1.00 87.06 99 SER A C 1
ATOM 784 O O . SER A 1 99 ? -8.979 5.753 -19.067 1.00 87.06 99 SER A O 1
ATOM 786 N N . ASN A 1 100 ? -7.352 7.255 -18.659 1.00 88.00 100 ASN A N 1
ATOM 787 C CA . ASN A 1 100 ? -6.557 6.977 -19.849 1.00 88.00 100 ASN A CA 1
ATOM 788 C C . ASN A 1 100 ? -5.064 6.846 -19.492 1.00 88.00 100 ASN A C 1
ATOM 790 O O . ASN A 1 100 ? -4.273 7.733 -19.828 1.00 88.00 100 ASN A O 1
ATOM 794 N N . PRO A 1 101 ? -4.672 5.777 -18.772 1.00 87.31 101 PRO A N 1
ATOM 795 C CA . PRO A 1 101 ? -3.282 5.557 -18.384 1.00 87.31 101 PRO A CA 1
ATOM 796 C C . PRO A 1 101 ? -2.376 5.343 -19.611 1.00 87.31 101 PRO A C 1
ATOM 798 O O . PRO A 1 101 ? -2.866 4.905 -20.655 1.00 87.31 101 PRO A O 1
ATOM 801 N N . PRO A 1 102 ? -1.055 5.598 -19.505 1.00 90.31 102 PRO A N 1
ATOM 802 C CA . PRO A 1 102 ? -0.129 5.373 -20.611 1.00 90.31 102 PRO A CA 1
ATOM 803 C C . PRO A 1 102 ? -0.140 3.910 -21.065 1.00 90.31 102 PRO A C 1
ATOM 805 O O . PRO A 1 102 ? -0.124 2.990 -20.243 1.00 90.31 102 PRO A O 1
ATOM 808 N N . GLU A 1 103 ? -0.135 3.688 -22.378 1.00 91.44 103 GLU A N 1
ATOM 809 C CA . GLU A 1 103 ? -0.018 2.342 -22.932 1.00 91.44 103 GLU A CA 1
ATOM 810 C C . GLU A 1 103 ? 1.336 1.720 -22.576 1.00 91.44 103 GLU A C 1
ATOM 812 O O . GLU A 1 103 ? 2.372 2.372 -22.684 1.00 91.44 103 GLU A O 1
ATOM 817 N N . ILE A 1 104 ? 1.350 0.423 -22.245 1.00 91.81 104 ILE A N 1
ATOM 818 C CA . ILE A 1 104 ? 2.580 -0.316 -21.894 1.00 91.81 104 ILE A CA 1
ATOM 819 C C . ILE A 1 104 ? 3.652 -0.204 -22.996 1.00 91.81 104 ILE A C 1
ATOM 821 O O . ILE A 1 104 ? 4.840 -0.170 -22.700 1.00 91.81 104 ILE A O 1
ATOM 825 N N . LYS A 1 105 ? 3.245 -0.083 -24.264 1.00 94.25 105 LYS A N 1
ATOM 826 C CA . LYS A 1 105 ? 4.152 0.054 -25.417 1.00 94.25 105 LYS A CA 1
ATOM 827 C C . LYS A 1 105 ? 4.980 1.345 -25.414 1.00 94.25 105 LYS A C 1
ATOM 829 O O . LYS A 1 105 ? 5.987 1.398 -26.108 1.00 94.25 105 LYS A O 1
ATOM 834 N N . LEU A 1 106 ? 4.539 2.373 -24.686 1.00 94.12 106 LEU A N 1
ATOM 835 C CA . LEU A 1 106 ? 5.234 3.661 -24.583 1.00 94.12 106 LEU A CA 1
ATOM 836 C C . LEU A 1 106 ? 6.389 3.630 -23.575 1.00 94.12 106 LEU A C 1
ATOM 838 O O . LEU A 1 106 ? 7.208 4.543 -23.562 1.00 94.12 106 LEU A O 1
ATOM 842 N N . PHE A 1 107 ? 6.446 2.598 -22.734 1.00 94.56 107 PHE A N 1
ATOM 843 C CA . PHE A 1 107 ? 7.511 2.412 -21.758 1.00 94.56 107 PHE A CA 1
ATOM 844 C C . PHE A 1 107 ? 8.758 1.805 -22.402 1.00 94.56 107 PHE A C 1
ATOM 846 O O . PHE A 1 107 ? 8.680 1.162 -23.452 1.00 94.56 107 PHE A O 1
ATOM 853 N N . SER A 1 108 ? 9.903 1.931 -21.737 1.00 95.19 108 SER A N 1
ATOM 854 C CA . SER A 1 108 ? 11.139 1.245 -22.129 1.00 95.19 108 SER A CA 1
ATOM 855 C C . SER A 1 108 ? 10.970 -0.282 -22.198 1.00 95.19 108 SER A C 1
ATOM 857 O O . SER A 1 108 ? 10.173 -0.868 -21.459 1.00 95.19 108 SER A O 1
ATOM 859 N N . GLU A 1 109 ? 11.769 -0.965 -23.029 1.00 95.69 109 GLU A N 1
ATOM 860 C CA . GLU A 1 109 ? 11.777 -2.441 -23.091 1.00 95.69 109 GLU A CA 1
ATOM 861 C C . GLU A 1 109 ? 12.034 -3.082 -21.719 1.00 95.69 109 GLU A C 1
ATOM 863 O O . GLU A 1 109 ? 11.458 -4.120 -21.388 1.00 95.69 109 GLU A O 1
ATOM 868 N N . HIS A 1 110 ? 12.861 -2.430 -20.895 1.00 93.69 110 HIS A N 1
ATOM 869 C CA . HIS A 1 110 ? 13.126 -2.825 -19.514 1.00 93.69 110 HIS A CA 1
ATOM 870 C C . HIS A 1 110 ? 11.833 -2.887 -18.695 1.00 93.69 110 HIS A C 1
ATOM 872 O O . HIS A 1 110 ? 11.487 -3.939 -18.151 1.00 93.69 110 HIS A O 1
ATOM 878 N N . THR A 1 111 ? 11.073 -1.791 -18.657 1.00 94.19 111 THR A N 1
ATOM 879 C CA . THR A 1 111 ? 9.814 -1.732 -17.903 1.00 94.19 111 THR A CA 1
ATOM 880 C C . THR A 1 111 ? 8.749 -2.638 -18.518 1.00 94.19 111 THR A C 1
ATOM 882 O O . THR A 1 111 ? 8.033 -3.313 -17.778 1.00 94.19 111 THR A O 1
ATOM 885 N N . GLN A 1 112 ? 8.686 -2.741 -19.849 1.00 95.06 112 GLN A N 1
ATOM 886 C CA . GLN A 1 112 ? 7.789 -3.677 -20.535 1.00 95.06 112 GLN A CA 1
ATOM 887 C C . GLN A 1 112 ? 8.034 -5.127 -20.105 1.00 95.06 112 GLN A C 1
ATOM 889 O O . GLN A 1 112 ? 7.080 -5.862 -19.860 1.00 95.06 112 GLN A O 1
ATOM 894 N N . ASN A 1 113 ? 9.293 -5.549 -19.975 1.00 93.81 113 ASN A N 1
ATOM 895 C CA . ASN A 1 113 ? 9.623 -6.897 -19.517 1.00 93.81 113 ASN A CA 1
ATOM 896 C C . ASN A 1 113 ? 9.259 -7.117 -18.042 1.00 93.81 113 ASN A C 1
ATOM 898 O O . ASN A 1 113 ? 8.743 -8.180 -17.708 1.00 93.81 113 ASN A O 1
ATOM 902 N N . LEU A 1 114 ? 9.437 -6.111 -17.180 1.00 91.50 114 LEU A N 1
ATOM 903 C CA . LEU A 1 114 ? 9.060 -6.200 -15.765 1.00 91.50 114 LEU A CA 1
ATOM 904 C C . LEU A 1 114 ? 7.550 -6.366 -15.545 1.00 91.50 114 LEU A C 1
ATOM 906 O O . LEU A 1 114 ? 7.136 -7.060 -14.617 1.00 91.50 114 LEU A O 1
ATOM 910 N N . VAL A 1 115 ? 6.718 -5.717 -16.365 1.00 92.06 115 VAL A N 1
ATOM 911 C CA . VAL A 1 115 ? 5.258 -5.744 -16.175 1.00 92.06 115 VAL A CA 1
ATOM 912 C C . VAL A 1 115 ? 4.581 -6.975 -16.777 1.00 92.06 115 VAL A C 1
ATOM 914 O O . VAL A 1 115 ? 3.457 -7.273 -16.378 1.00 92.06 115 VAL A O 1
ATOM 917 N N . LYS A 1 116 ? 5.236 -7.709 -17.691 1.00 90.50 116 LYS A N 1
ATOM 918 C CA . LYS A 1 116 ? 4.673 -8.919 -18.328 1.00 90.50 116 LYS A CA 1
ATOM 919 C C . LYS A 1 116 ? 4.225 -9.963 -17.305 1.00 90.50 116 LYS A C 1
ATOM 921 O O . LYS A 1 116 ? 3.127 -10.498 -17.426 1.00 90.50 116 LYS A O 1
ATOM 926 N N . ASP A 1 117 ? 5.040 -10.182 -16.278 1.00 86.19 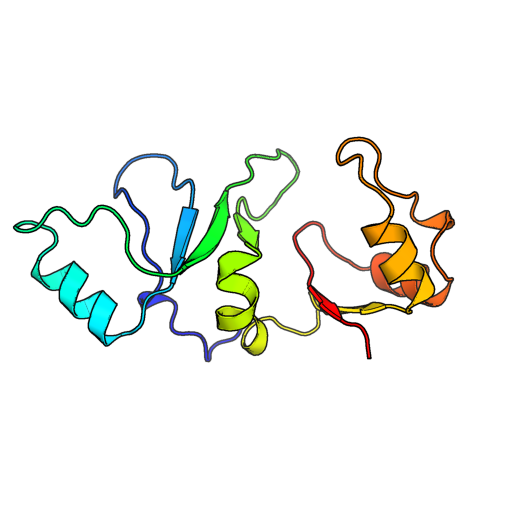117 ASP A N 1
ATOM 927 C CA . ASP A 1 117 ? 4.785 -11.181 -15.234 1.00 86.19 117 ASP A CA 1
ATOM 928 C C . ASP A 1 117 ? 4.099 -10.585 -13.991 1.00 86.19 117 ASP A C 1
ATOM 930 O O . ASP A 1 117 ? 3.886 -11.266 -12.981 1.00 86.19 117 ASP A O 1
ATOM 934 N N . LEU A 1 118 ? 3.740 -9.295 -14.026 1.00 90.19 118 LEU A N 1
ATOM 935 C CA . LEU A 1 118 ? 3.142 -8.621 -12.884 1.00 90.19 118 LEU A CA 1
ATOM 936 C C . LEU A 1 118 ? 1.667 -9.007 -12.741 1.00 90.19 118 LEU A C 1
ATOM 938 O O . LEU A 1 118 ? 0.794 -8.554 -13.480 1.00 90.19 118 LEU A O 1
ATOM 942 N N . ALA A 1 119 ? 1.367 -9.784 -11.703 1.00 87.81 119 ALA A N 1
ATOM 943 C CA . ALA A 1 119 ? -0.009 -10.103 -11.344 1.00 87.81 119 ALA A CA 1
ATOM 944 C C . ALA A 1 119 ? -0.841 -8.832 -11.082 1.00 87.81 119 ALA A C 1
ATOM 946 O O . ALA A 1 119 ? -0.346 -7.840 -10.540 1.00 87.81 119 ALA A O 1
ATOM 947 N N . THR A 1 120 ? -2.147 -8.877 -11.351 1.00 87.50 120 THR A N 1
ATOM 948 C CA . THR A 1 120 ? -3.060 -7.759 -11.067 1.00 87.50 120 THR A CA 1
ATOM 949 C C . THR A 1 120 ? -2.978 -7.319 -9.596 1.00 87.50 120 THR A C 1
ATOM 951 O O . THR A 1 120 ? -2.892 -8.145 -8.681 1.00 87.50 120 THR A O 1
ATOM 954 N N . GLY A 1 121 ? -2.979 -6.005 -9.352 1.00 88.12 121 GLY A N 1
ATOM 955 C CA . GLY A 1 121 ? -2.932 -5.424 -8.007 1.00 88.12 121 GLY A CA 1
ATOM 956 C C . GLY A 1 121 ? -2.090 -4.152 -7.932 1.00 88.12 121 GLY A C 1
ATOM 957 O O . GLY A 1 121 ? -1.683 -3.605 -8.952 1.00 88.12 121 GLY A O 1
ATOM 958 N N . SER A 1 122 ? -1.853 -3.666 -6.713 1.00 90.50 122 SER A N 1
ATOM 959 C CA . SER A 1 122 ? -0.906 -2.572 -6.466 1.00 90.50 122 SER A CA 1
ATOM 960 C C . SER A 1 122 ? 0.542 -3.059 -6.581 1.00 90.50 122 SER A C 1
ATOM 962 O O . SER A 1 122 ? 0.852 -4.185 -6.190 1.00 90.50 122 SER A O 1
ATOM 964 N N . CYS A 1 123 ? 1.428 -2.184 -7.046 1.00 93.12 123 CYS A N 1
ATOM 965 C CA . CYS A 1 123 ? 2.878 -2.350 -6.987 1.00 93.12 123 CYS A CA 1
ATOM 966 C C . CYS A 1 123 ? 3.531 -1.059 -6.470 1.00 93.12 123 CYS A C 1
ATOM 968 O O . CYS A 1 123 ? 2.893 -0.005 -6.426 1.00 93.12 123 CYS A O 1
ATOM 970 N N . ILE A 1 124 ? 4.784 -1.167 -6.045 1.00 94.62 124 ILE A N 1
ATOM 971 C CA . ILE A 1 124 ? 5.652 -0.053 -5.678 1.00 94.62 124 ILE A CA 1
ATOM 972 C C . ILE A 1 124 ? 6.567 0.208 -6.866 1.00 94.62 124 ILE A C 1
ATOM 974 O O . ILE A 1 124 ? 7.288 -0.696 -7.288 1.00 94.62 124 ILE A O 1
ATOM 978 N N . LEU A 1 125 ? 6.542 1.434 -7.375 1.00 94.25 125 LEU A N 1
ATOM 979 C CA . LEU A 1 125 ? 7.516 1.904 -8.351 1.00 94.25 125 LEU A CA 1
ATOM 980 C C . LEU A 1 125 ? 8.716 2.465 -7.590 1.00 94.25 125 LEU A C 1
ATOM 982 O O . LEU A 1 125 ? 8.573 3.368 -6.767 1.00 94.25 125 LEU A O 1
ATOM 986 N N . GLU A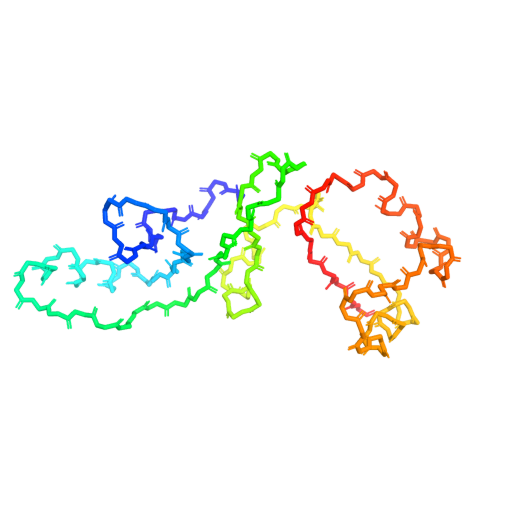 1 126 ? 9.886 1.899 -7.842 1.00 93.06 126 GLU A N 1
ATOM 987 C CA . GLU A 1 126 ? 11.161 2.344 -7.302 1.00 93.06 126 GLU A CA 1
ATOM 988 C C . GLU A 1 126 ? 11.973 2.974 -8.426 1.00 93.06 126 GLU A C 1
ATOM 990 O O . GLU A 1 126 ? 12.133 2.389 -9.497 1.00 93.06 126 GLU A O 1
ATOM 995 N N . TYR A 1 127 ? 12.519 4.150 -8.149 1.00 86.69 127 TYR A N 1
ATOM 996 C CA . TYR A 1 127 ? 13.478 4.827 -9.004 1.00 86.69 127 TYR A CA 1
ATOM 997 C C . TYR A 1 127 ? 14.743 5.087 -8.182 1.00 86.69 127 TYR A C 1
ATOM 999 O O . TYR A 1 127 ? 14.649 5.471 -7.012 1.00 86.69 127 TYR A O 1
ATOM 1007 N N . LYS A 1 128 ? 15.910 4.823 -8.769 1.00 61.47 128 LYS A N 1
ATOM 1008 C CA . LYS A 1 128 ? 17.222 5.154 -8.209 1.00 61.47 128 LYS A CA 1
ATOM 1009 C C . LYS A 1 128 ? 17.998 5.969 -9.225 1.00 61.47 128 LYS A C 1
ATOM 1011 O O . LYS A 1 128 ? 17.975 5.563 -10.405 1.00 61.47 128 LYS A O 1
#

pLDDT: mean 92.2, std 5.35, range [61.47, 97.94]

InterPro domains:
  IPR023267 RNA (C5-cytosine) methyltransferase [PTHR22808] (3-127)
  IPR057285 RNA cytosine-C(5)-methyltransferase NSUN2-like, pre-PUA domain [PF25376] (2-76)
  IPR057286 RNA cytosine-C(5)-methyltransferase NSUN2-like, PUA domain [PF25378] (80-128)